Protein AF-A0A6L5WKD5-F1 (afdb_monomer_lite)

InterPro domains:
  IPR059891 AF_1859-like, N-terminal domain [PF27225] (20-66)

Structure (mmCIF, N/CA/C/O backbone):
data_AF-A0A6L5WKD5-F1
#
_entry.id   AF-A0A6L5WKD5-F1
#
loop_
_atom_site.group_PDB
_atom_site.id
_atom_site.type_symbol
_atom_site.label_atom_id
_atom_site.label_alt_id
_atom_site.label_comp_id
_atom_site.label_asym_id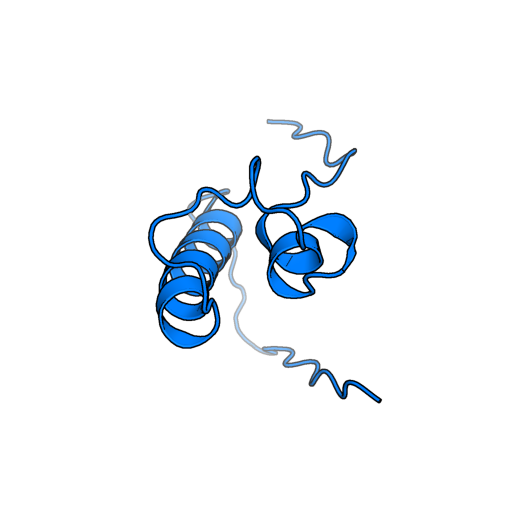
_atom_site.label_entity_id
_atom_site.label_seq_id
_atom_site.pdbx_PDB_ins_code
_atom_site.Cartn_x
_atom_site.Cartn_y
_atom_site.Cartn_z
_atom_site.occupancy
_atom_site.B_iso_or_equiv
_atom_site.auth_seq_id
_atom_site.auth_comp_id
_atom_site.auth_asym_id
_atom_site.auth_atom_id
_atom_site.pdbx_PDB_model_num
ATOM 1 N N . MET A 1 1 ? 3.810 -13.536 13.540 1.00 36.56 1 MET A N 1
ATOM 2 C CA . MET A 1 1 ? 5.186 -12.993 13.509 1.00 36.56 1 MET A CA 1
ATOM 3 C C . MET A 1 1 ? 5.514 -12.670 12.051 1.00 36.56 1 MET A C 1
ATOM 5 O O . MET A 1 1 ? 5.688 -13.595 11.271 1.00 36.56 1 MET A O 1
ATOM 9 N N . LEU A 1 2 ? 5.446 -11.400 11.631 1.00 36.38 2 LEU A N 1
ATOM 10 C CA . LEU A 1 2 ? 5.686 -11.020 10.229 1.00 36.38 2 LEU A CA 1
ATOM 11 C C . LEU A 1 2 ? 7.195 -10.970 9.964 1.00 36.38 2 LEU A C 1
ATOM 13 O O . LEU A 1 2 ? 7.898 -10.145 10.543 1.00 36.38 2 LEU A O 1
ATOM 17 N N . ARG A 1 3 ? 7.682 -11.868 9.106 1.00 37.59 3 ARG A N 1
ATOM 18 C CA . ARG A 1 3 ? 9.064 -11.887 8.619 1.00 37.59 3 ARG A CA 1
ATOM 19 C C . ARG A 1 3 ? 9.153 -10.971 7.404 1.00 37.59 3 ARG A C 1
ATOM 21 O O . ARG A 1 3 ? 8.578 -11.282 6.368 1.00 37.59 3 ARG A O 1
ATOM 28 N N . TYR A 1 4 ? 9.838 -9.842 7.531 1.00 51.72 4 TYR A N 1
ATOM 29 C CA . TYR A 1 4 ? 10.229 -9.038 6.377 1.00 51.72 4 TYR A CA 1
ATOM 30 C C . TYR A 1 4 ? 11.620 -9.485 5.918 1.00 51.72 4 TYR A C 1
ATOM 32 O O . TYR A 1 4 ? 12.508 -9.704 6.741 1.00 51.72 4 TYR A O 1
ATOM 40 N N . ALA A 1 5 ? 11.803 -9.647 4.609 1.00 47.00 5 ALA A N 1
ATOM 41 C CA . ALA A 1 5 ? 13.114 -9.860 4.011 1.00 47.00 5 ALA A CA 1
ATOM 42 C C . ALA A 1 5 ? 13.703 -8.492 3.650 1.00 47.00 5 ALA A C 1
ATOM 44 O O . ALA A 1 5 ? 13.077 -7.718 2.924 1.00 47.00 5 ALA A O 1
ATOM 45 N N . PHE A 1 6 ? 14.887 -8.179 4.174 1.00 49.38 6 PHE A N 1
ATOM 46 C CA . PHE A 1 6 ? 15.661 -7.034 3.705 1.00 49.38 6 PHE A CA 1
ATOM 47 C C . PHE A 1 6 ? 16.371 -7.448 2.420 1.00 49.38 6 PHE A C 1
ATOM 49 O O . PHE A 1 6 ? 17.351 -8.186 2.458 1.00 49.38 6 PHE A O 1
ATOM 56 N N . LEU A 1 7 ? 15.849 -7.002 1.279 1.00 50.69 7 LEU A N 1
ATOM 57 C CA . LEU A 1 7 ? 16.536 -7.130 0.002 1.00 50.69 7 LEU A CA 1
ATOM 58 C C . LEU A 1 7 ? 17.377 -5.867 -0.197 1.00 50.69 7 LEU A C 1
ATOM 60 O O . LEU A 1 7 ? 16.836 -4.797 -0.475 1.00 50.69 7 LEU A O 1
ATOM 64 N N . SER A 1 8 ? 18.687 -5.984 0.006 1.00 51.22 8 SER A N 1
ATOM 65 C CA . SER A 1 8 ? 19.638 -4.930 -0.345 1.00 51.22 8 SER A CA 1
ATOM 66 C C . SER A 1 8 ? 20.193 -5.238 -1.728 1.00 51.22 8 SER A C 1
ATOM 68 O O . SER A 1 8 ? 20.677 -6.343 -1.964 1.00 51.22 8 SER A O 1
ATOM 70 N N . VAL A 1 9 ? 20.083 -4.289 -2.654 1.00 60.00 9 VAL A N 1
ATOM 71 C CA . VAL A 1 9 ? 20.687 -4.427 -3.979 1.00 60.00 9 VAL A CA 1
ATOM 72 C C . VAL A 1 9 ? 22.067 -3.783 -3.919 1.00 60.00 9 VAL A C 1
ATOM 74 O O . VAL A 1 9 ? 22.187 -2.562 -3.991 1.00 60.00 9 VAL A O 1
ATOM 77 N N . GLU A 1 10 ? 23.105 -4.594 -3.732 1.00 54.69 10 GLU A N 1
ATOM 78 C CA . GLU A 1 10 ? 24.492 -4.135 -3.822 1.00 54.69 10 GLU A CA 1
ATOM 79 C C . GLU A 1 10 ? 24.961 -4.137 -5.284 1.00 54.69 10 GLU A C 1
ATOM 81 O O . GLU A 1 10 ? 24.650 -5.048 -6.049 1.00 54.69 10 GLU A O 1
ATOM 86 N N . GLY A 1 11 ? 25.705 -3.102 -5.688 1.00 54.22 11 GLY A N 1
ATOM 87 C CA . GLY A 1 11 ? 26.420 -3.084 -6.973 1.00 54.22 11 GLY A CA 1
ATOM 88 C C . GLY A 1 11 ? 25.845 -2.197 -8.0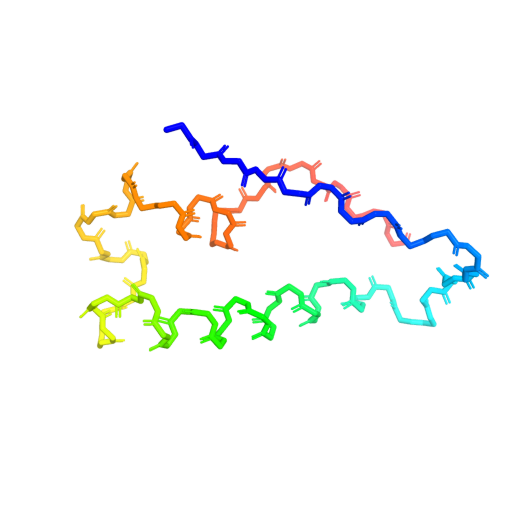80 1.00 54.22 11 GLY A C 1
ATOM 89 O O . GLY A 1 11 ? 26.462 -2.076 -9.134 1.00 54.22 11 GLY A O 1
ATOM 90 N N . ILE A 1 12 ? 24.723 -1.513 -7.860 1.00 55.66 12 ILE A N 1
ATOM 91 C CA . ILE A 1 12 ? 24.192 -0.533 -8.814 1.00 55.66 12 ILE A CA 1
ATOM 92 C C . ILE A 1 12 ? 24.221 0.855 -8.184 1.00 55.66 12 ILE A C 1
ATOM 94 O O . ILE A 1 12 ? 23.489 1.150 -7.242 1.00 55.66 12 ILE A O 1
ATOM 98 N N . ASN A 1 13 ? 25.086 1.723 -8.712 1.00 55.31 13 ASN A N 1
ATOM 99 C CA . ASN A 1 13 ? 25.105 3.152 -8.407 1.00 55.31 13 ASN A CA 1
ATOM 100 C C . ASN A 1 13 ? 23.835 3.783 -9.018 1.00 55.31 13 ASN A C 1
ATOM 102 O O . ASN A 1 13 ? 23.896 4.510 -10.010 1.00 55.31 13 ASN A O 1
ATOM 106 N N . LEU A 1 14 ? 22.649 3.446 -8.487 1.00 59.47 14 LEU A N 1
ATOM 107 C CA . LEU A 1 14 ? 21.413 4.150 -8.814 1.00 59.47 14 LEU A CA 1
ATOM 108 C C . LEU A 1 14 ? 21.531 5.530 -8.197 1.00 59.47 14 LEU A C 1
ATOM 110 O O . LEU A 1 14 ? 21.047 5.788 -7.099 1.00 59.47 14 LEU A O 1
ATOM 114 N N . LYS A 1 15 ? 22.152 6.443 -8.932 1.00 64.25 15 LYS A N 1
ATOM 115 C CA . LYS A 1 15 ? 21.783 7.842 -8.847 1.00 64.25 15 LYS A CA 1
ATOM 116 C C . LYS A 1 15 ? 20.498 7.950 -9.666 1.00 64.25 15 LYS A C 1
ATOM 118 O O . LYS A 1 15 ? 20.575 7.953 -10.897 1.00 64.25 15 LYS A O 1
ATOM 123 N N . PRO A 1 16 ? 19.303 7.911 -9.045 1.00 61.78 16 PRO A N 1
ATOM 124 C CA . PRO A 1 16 ? 18.084 7.990 -9.820 1.00 61.78 16 PRO A CA 1
ATOM 125 C C . PRO A 1 16 ? 18.101 9.337 -10.546 1.00 61.78 16 PRO A C 1
ATOM 127 O O . PRO A 1 16 ? 18.172 10.387 -9.913 1.00 61.78 16 PRO A O 1
ATOM 130 N N . LYS A 1 17 ? 18.064 9.307 -11.884 1.00 67.38 17 LYS A N 1
ATOM 131 C CA . LYS A 1 17 ? 17.996 10.523 -12.716 1.00 67.38 17 LYS A CA 1
ATOM 132 C C . LYS A 1 17 ? 16.823 11.417 -12.293 1.00 67.38 17 LYS A C 1
ATOM 134 O O . LYS A 1 17 ? 16.911 12.634 -12.381 1.00 67.38 17 LYS A O 1
ATOM 139 N N . ASN A 1 18 ? 15.756 10.791 -11.792 1.00 71.19 18 ASN A N 1
ATOM 140 C CA . ASN A 1 18 ? 14.560 11.442 -11.288 1.00 71.19 18 ASN A CA 1
ATOM 141 C C . ASN A 1 18 ? 14.441 11.237 -9.772 1.00 71.19 18 ASN A C 1
ATOM 143 O O . ASN A 1 18 ? 14.399 10.108 -9.287 1.00 71.19 18 ASN A O 1
ATOM 147 N N . ILE A 1 19 ? 14.296 12.331 -9.028 1.00 79.38 19 ILE A N 1
ATOM 148 C CA . ILE A 1 19 ? 14.224 1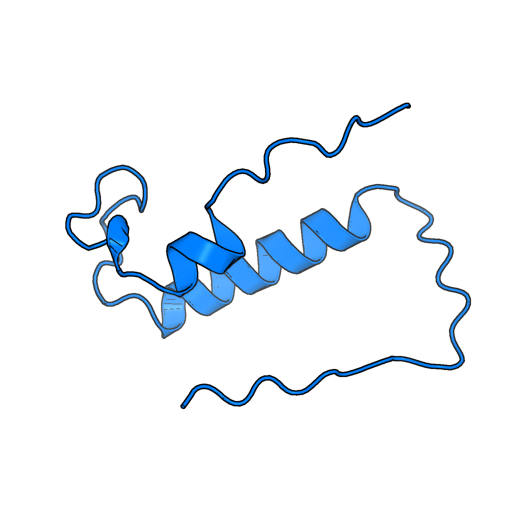2.349 -7.553 1.00 79.38 19 ILE A CA 1
ATOM 149 C C . ILE A 1 19 ? 13.031 11.524 -7.020 1.00 79.38 19 ILE A C 1
ATOM 151 O O . ILE A 1 19 ? 13.043 11.037 -5.893 1.00 79.38 19 ILE A O 1
ATOM 155 N N . PHE A 1 20 ? 12.012 11.297 -7.853 1.00 80.88 20 PHE A N 1
ATOM 156 C CA . PHE A 1 20 ? 10.763 10.634 -7.474 1.00 80.88 20 PHE A CA 1
ATOM 157 C C . PHE A 1 20 ? 10.682 9.149 -7.849 1.00 80.88 20 PHE A C 1
ATOM 159 O O . PHE A 1 20 ? 9.634 8.540 -7.635 1.00 80.88 20 PHE A O 1
ATOM 166 N N . THR A 1 21 ? 11.752 8.531 -8.366 1.00 82.19 21 THR A N 1
ATOM 167 C CA . THR A 1 21 ? 11.720 7.115 -8.787 1.00 82.19 21 THR A CA 1
ATOM 168 C C . THR A 1 21 ? 11.284 6.180 -7.654 1.00 82.19 21 THR A C 1
ATOM 170 O O . THR A 1 21 ? 10.442 5.311 -7.866 1.00 82.19 21 THR A O 1
ATOM 173 N N . GLY A 1 22 ? 11.777 6.388 -6.429 1.00 81.06 22 GLY A N 1
ATOM 174 C CA . GLY A 1 22 ? 11.364 5.580 -5.274 1.00 81.06 22 GLY A CA 1
ATOM 175 C C . GLY A 1 22 ? 9.873 5.726 -4.945 1.00 81.06 22 GLY A C 1
ATOM 176 O O . GLY A 1 22 ? 9.197 4.740 -4.654 1.00 81.06 22 GLY A O 1
ATOM 177 N N . SER A 1 23 ? 9.342 6.945 -5.056 1.00 83.88 23 SER A N 1
ATOM 178 C CA . SER A 1 23 ? 7.920 7.236 -4.849 1.00 83.88 23 SER A CA 1
ATOM 179 C C . SER A 1 23 ? 7.050 6.601 -5.934 1.00 83.88 23 SER A C 1
ATOM 181 O O . SER A 1 23 ? 6.015 6.022 -5.612 1.00 83.88 23 SER A O 1
ATOM 183 N N . ALA A 1 24 ? 7.492 6.640 -7.195 1.00 86.88 24 ALA A N 1
ATOM 184 C CA . ALA A 1 24 ? 6.806 5.999 -8.314 1.00 86.88 24 ALA A CA 1
ATOM 185 C C . ALA A 1 24 ? 6.755 4.472 -8.147 1.00 86.88 24 ALA A C 1
ATOM 187 O O . ALA A 1 24 ? 5.689 3.874 -8.287 1.00 86.88 24 ALA A O 1
ATOM 188 N N . ILE A 1 25 ? 7.877 3.848 -7.767 1.00 87.56 25 ILE A N 1
ATOM 189 C CA . ILE A 1 25 ? 7.940 2.405 -7.499 1.00 87.56 25 ILE A CA 1
ATOM 190 C C . ILE A 1 25 ? 7.005 2.046 -6.339 1.00 87.56 25 ILE A C 1
ATOM 192 O O . ILE A 1 25 ? 6.152 1.174 -6.493 1.00 87.56 25 ILE A O 1
ATOM 196 N N . ARG A 1 26 ? 7.097 2.744 -5.198 1.00 87.50 26 ARG A N 1
ATOM 197 C CA . ARG A 1 26 ? 6.220 2.488 -4.041 1.00 87.50 26 ARG A CA 1
ATOM 198 C C . ARG A 1 26 ? 4.742 2.678 -4.389 1.00 87.50 26 ARG A C 1
ATOM 200 O O . ARG A 1 26 ? 3.927 1.880 -3.935 1.00 87.50 26 ARG A O 1
ATOM 207 N N . GLY A 1 27 ? 4.406 3.695 -5.182 1.00 88.81 27 GLY A N 1
ATOM 208 C CA . GLY A 1 27 ? 3.040 3.958 -5.637 1.00 88.81 27 GLY A CA 1
ATOM 209 C C . GLY A 1 27 ? 2.502 2.855 -6.547 1.00 88.81 27 GLY A C 1
ATOM 210 O O . GLY A 1 27 ? 1.420 2.332 -6.293 1.00 88.81 27 GLY A O 1
ATOM 211 N N . CYS A 1 28 ? 3.281 2.439 -7.550 1.00 91.56 28 CYS A N 1
ATOM 212 C CA . CYS A 1 28 ? 2.901 1.368 -8.475 1.00 91.56 28 CYS A CA 1
ATOM 213 C C . CYS A 1 28 ? 2.712 0.026 -7.747 1.00 91.56 28 CYS A C 1
ATOM 215 O O . CYS A 1 28 ? 1.659 -0.604 -7.861 1.00 91.56 28 CYS A O 1
ATOM 217 N N . PHE A 1 29 ? 3.685 -0.371 -6.919 1.00 91.62 29 PHE A N 1
ATOM 218 C CA . PHE A 1 29 ? 3.577 -1.583 -6.103 1.00 91.62 29 PHE A CA 1
ATOM 219 C C . PHE A 1 29 ? 2.420 -1.506 -5.108 1.00 91.62 29 PHE A C 1
ATOM 221 O O . PHE A 1 29 ? 1.704 -2.487 -4.942 1.00 91.62 29 PHE A O 1
ATOM 228 N N . GLY A 1 30 ? 2.213 -0.357 -4.459 1.00 91.38 30 GLY A N 1
ATOM 229 C CA . GLY A 1 30 ? 1.090 -0.157 -3.545 1.00 91.38 30 GLY A CA 1
ATOM 230 C C . GLY A 1 30 ? -0.254 -0.341 -4.245 1.00 91.38 30 GLY A C 1
ATOM 231 O O . GLY A 1 30 ? -1.106 -1.076 -3.749 1.00 91.38 30 GLY A O 1
ATOM 232 N N .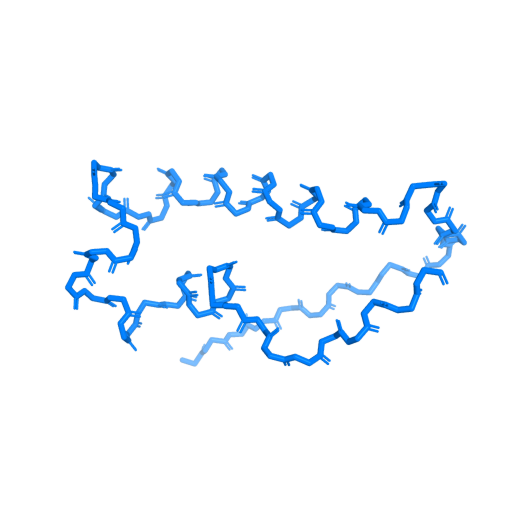 TYR A 1 31 ? -0.421 0.254 -5.426 1.00 91.00 31 TYR A N 1
ATOM 233 C CA . TYR A 1 31 ? -1.642 0.132 -6.220 1.00 91.00 31 TYR A CA 1
ATOM 234 C C . TYR A 1 31 ? -1.929 -1.322 -6.623 1.00 91.00 31 TYR A C 1
ATOM 236 O O . TYR A 1 31 ? -3.024 -1.827 -6.370 1.00 91.00 31 TYR A O 1
ATOM 244 N N . ALA A 1 32 ? -0.932 -2.014 -7.184 1.00 92.94 32 ALA A N 1
ATOM 245 C CA . ALA A 1 32 ? -1.073 -3.411 -7.591 1.00 92.94 32 ALA A CA 1
ATOM 246 C C . ALA A 1 32 ? -1.323 -4.339 -6.391 1.00 92.94 32 ALA A C 1
ATOM 248 O O . ALA A 1 32 ? -2.216 -5.184 -6.431 1.00 92.94 32 ALA A O 1
ATOM 249 N N . LEU A 1 33 ? -0.585 -4.155 -5.292 1.00 91.44 33 LEU A N 1
ATOM 250 C CA . LEU A 1 33 ? -0.742 -4.962 -4.085 1.00 91.44 33 LEU A CA 1
ATOM 251 C C . LEU A 1 33 ? -2.132 -4.772 -3.470 1.00 91.44 33 LEU A C 1
ATOM 253 O O . LEU A 1 33 ? -2.750 -5.764 -3.089 1.00 91.44 33 LEU A O 1
ATOM 257 N N . ARG A 1 34 ? -2.659 -3.535 -3.425 1.00 90.94 34 ARG A N 1
ATOM 258 C CA . ARG A 1 34 ? -4.025 -3.252 -2.947 1.00 90.94 34 ARG A CA 1
ATOM 259 C C . ARG A 1 34 ? -5.057 -4.085 -3.698 1.00 90.94 34 ARG A C 1
ATOM 261 O O . ARG A 1 34 ? -5.929 -4.650 -3.052 1.00 90.94 34 ARG A O 1
ATOM 268 N N . ALA A 1 35 ? -4.947 -4.175 -5.023 1.00 90.81 35 ALA A N 1
ATOM 269 C CA . ALA A 1 35 ? -5.891 -4.928 -5.847 1.00 90.81 35 ALA A CA 1
ATOM 270 C C . ALA A 1 35 ? -5.919 -6.431 -5.514 1.00 90.81 35 ALA A C 1
ATOM 272 O O . ALA A 1 35 ? -6.955 -7.066 -5.668 1.00 90.81 35 ALA A O 1
ATOM 273 N N . VAL A 1 36 ? -4.802 -6.989 -5.035 1.00 92.12 36 VAL A N 1
ATOM 274 C CA . VAL A 1 36 ? -4.689 -8.417 -4.699 1.00 92.12 36 VAL A CA 1
ATOM 275 C C . VAL A 1 36 ? -5.055 -8.699 -3.239 1.00 92.12 36 VAL A C 1
ATOM 277 O O . VAL A 1 36 ? -5.692 -9.707 -2.952 1.00 92.12 36 VAL A O 1
ATOM 280 N N . VAL A 1 37 ? -4.642 -7.839 -2.300 1.00 90.25 37 VAL A N 1
ATOM 281 C CA . VAL A 1 37 ? -4.742 -8.132 -0.854 1.00 90.25 37 VAL A CA 1
ATOM 282 C C . VAL A 1 37 ? -5.931 -7.472 -0.159 1.00 90.25 37 VAL A C 1
ATOM 284 O O . VAL A 1 37 ? -6.266 -7.863 0.958 1.00 90.25 37 VAL A O 1
ATOM 287 N N . CYS A 1 38 ? -6.532 -6.433 -0.748 1.00 91.69 38 CYS A N 1
ATOM 288 C CA . CYS A 1 38 ? -7.597 -5.672 -0.099 1.00 91.69 38 CYS A CA 1
ATOM 289 C C . CYS A 1 38 ? -8.968 -6.307 -0.377 1.00 91.69 38 CYS A C 1
ATOM 291 O O . CYS A 1 38 ? -9.409 -6.285 -1.523 1.00 91.69 38 CYS A O 1
ATOM 293 N N . PRO A 1 39 ? -9.702 -6.778 0.649 1.00 89.94 39 PRO A N 1
ATOM 294 C CA . PRO A 1 39 ? -11.054 -7.303 0.456 1.00 89.94 39 PRO A CA 1
ATOM 295 C C . PRO A 1 39 ? -12.090 -6.202 0.161 1.00 89.94 39 PRO A C 1
ATOM 297 O O . PRO A 1 39 ? -13.164 -6.491 -0.350 1.00 89.94 39 PRO A O 1
ATOM 300 N N . PHE A 1 40 ? -11.783 -4.934 0.466 1.00 89.44 40 PHE A N 1
ATOM 301 C CA . PHE A 1 40 ? -12.697 -3.798 0.295 1.00 89.44 40 PHE A CA 1
ATOM 302 C C . PHE A 1 40 ? -12.317 -2.937 -0.920 1.00 89.44 40 PHE A C 1
ATOM 304 O O . PHE A 1 40 ? -11.823 -1.814 -0.769 1.00 89.44 40 PHE A O 1
ATOM 311 N N . ILE A 1 41 ? -12.507 -3.477 -2.123 1.00 83.44 41 ILE A N 1
ATOM 312 C CA . ILE A 1 41 ? -12.014 -2.898 -3.386 1.00 83.44 41 ILE A CA 1
ATOM 313 C C . ILE A 1 41 ? -12.648 -1.524 -3.677 1.00 83.44 41 ILE A C 1
ATOM 315 O O . ILE A 1 41 ? -11.923 -0.568 -3.981 1.00 83.44 41 ILE A O 1
ATOM 319 N N . ASP A 1 42 ? -13.961 -1.394 -3.473 1.00 84.94 42 ASP A N 1
ATOM 320 C CA . ASP A 1 42 ? -14.728 -0.163 -3.743 1.00 84.94 42 ASP A CA 1
ATOM 321 C C . ASP A 1 42 ? -14.543 0.932 -2.683 1.00 84.94 42 ASP A C 1
ATOM 323 O O . ASP A 1 42 ? -14.884 2.098 -2.892 1.00 84.94 42 ASP A O 1
ATOM 327 N N . SER A 1 43 ? -13.977 0.583 -1.526 1.00 85.31 43 SER A N 1
ATOM 328 C CA . SER A 1 43 ? -13.793 1.528 -0.428 1.00 85.31 43 SER A CA 1
ATOM 329 C C . SER A 1 43 ? -12.450 2.256 -0.529 1.00 85.31 43 SER A C 1
ATOM 331 O O . SER A 1 43 ? -11.394 1.647 -0.738 1.00 85.31 43 SER A O 1
ATOM 333 N N . LYS A 1 44 ? -12.454 3.577 -0.319 1.00 86.69 44 LYS A N 1
ATOM 334 C CA . LYS A 1 44 ? -11.210 4.337 -0.130 1.00 86.69 44 LYS A CA 1
ATOM 335 C C . LYS A 1 44 ? -10.618 4.011 1.239 1.00 86.69 44 LYS A C 1
ATOM 337 O O . LYS A 1 44 ? -11.341 3.994 2.232 1.00 86.69 44 LYS A O 1
ATOM 342 N N . CYS A 1 45 ? -9.296 3.842 1.315 1.00 86.75 45 CYS A N 1
ATOM 343 C CA . CYS A 1 45 ? -8.620 3.516 2.575 1.00 86.75 45 CYS A CA 1
ATOM 344 C C . CYS A 1 45 ? -8.854 4.561 3.684 1.00 86.75 45 CYS A C 1
ATOM 346 O O . CYS A 1 45 ? -8.933 4.182 4.846 1.00 86.75 45 CYS A O 1
ATOM 348 N N . GLN A 1 46 ? -9.040 5.841 3.329 1.00 83.94 46 GLN A N 1
ATOM 349 C CA . GLN A 1 46 ? -9.360 6.932 4.266 1.00 83.94 46 GLN A CA 1
ATOM 350 C C . GLN A 1 46 ? -10.689 6.727 5.011 1.00 83.94 46 GLN A C 1
ATOM 352 O O . GLN A 1 46 ? -10.805 7.118 6.167 1.00 83.94 46 GLN A O 1
ATOM 357 N N . ASN A 1 47 ? -11.661 6.067 4.373 1.00 85.44 47 ASN A N 1
ATOM 358 C CA . ASN A 1 47 ? -12.990 5.808 4.933 1.00 85.44 47 ASN A CA 1
ATOM 359 C C . ASN A 1 47 ? -13.173 4.328 5.314 1.00 85.44 47 ASN A C 1
ATOM 361 O O . ASN A 1 47 ? -14.294 3.863 5.507 1.00 85.44 47 ASN A O 1
ATOM 365 N N . CYS A 1 48 ? -12.084 3.556 5.387 1.00 88.25 48 CYS A N 1
ATOM 366 C CA . CYS A 1 48 ? -12.145 2.135 5.701 1.00 88.25 48 CYS A CA 1
ATOM 367 C C . CYS A 1 48 ? -12.188 1.919 7.220 1.00 88.25 48 CYS A C 1
ATOM 369 O O . CYS A 1 48 ? -11.286 2.339 7.944 1.00 88.25 48 CYS A O 1
ATOM 371 N N . TYR A 1 49 ? -13.189 1.176 7.701 1.00 87.75 49 TY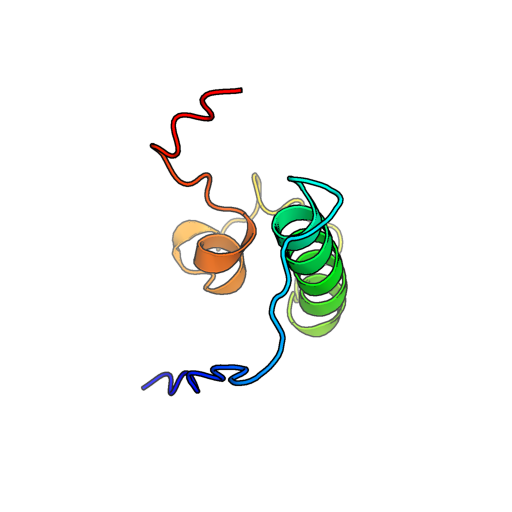R A N 1
ATOM 372 C CA . TYR A 1 49 ? -13.367 0.884 9.128 1.00 87.75 49 TYR A CA 1
ATOM 373 C C . TYR A 1 49 ? -12.161 0.170 9.764 1.00 87.75 49 TYR A C 1
ATOM 375 O O . TYR A 1 49 ? -11.864 0.361 10.939 1.00 87.75 49 TYR A O 1
ATOM 383 N N . MET A 1 50 ? -11.423 -0.633 8.991 1.00 86.44 50 MET A N 1
ATOM 384 C CA . MET A 1 50 ? -10.256 -1.381 9.474 1.00 86.44 50 MET A CA 1
ATOM 385 C C . MET A 1 50 ? -8.921 -0.652 9.281 1.00 86.44 50 MET A C 1
ATOM 387 O O . MET A 1 50 ? -7.874 -1.240 9.563 1.00 86.44 50 MET A O 1
ATOM 391 N N . ALA A 1 51 ? -8.914 0.610 8.832 1.00 85.88 51 ALA A N 1
ATOM 392 C CA . ALA A 1 51 ? -7.677 1.343 8.541 1.00 85.88 51 ALA A CA 1
ATOM 393 C C . ALA A 1 51 ? -6.688 1.332 9.724 1.00 85.88 51 ALA A C 1
ATOM 395 O O . ALA A 1 51 ? -5.494 1.117 9.530 1.00 85.88 51 ALA A O 1
ATOM 396 N N . TYR A 1 52 ? -7.193 1.437 10.959 1.00 87.00 52 TYR A N 1
ATOM 397 C CA . TYR A 1 52 ? -6.392 1.440 12.190 1.00 87.00 52 TYR A CA 1
ATOM 398 C C . TYR A 1 52 ? -5.603 0.141 12.457 1.00 87.00 52 TYR A C 1
ATOM 400 O O . TYR A 1 52 ? -4.576 0.172 13.134 1.00 87.00 52 TYR A O 1
ATOM 408 N N . LYS A 1 53 ? -6.059 -1.002 11.926 1.00 89.88 53 LYS A N 1
ATOM 409 C CA . LYS A 1 53 ? -5.405 -2.322 12.055 1.00 89.88 53 LYS A CA 1
ATOM 410 C C . LYS A 1 53 ? -4.811 -2.836 10.741 1.00 89.88 53 LYS A C 1
ATOM 412 O O . LYS A 1 53 ? -4.108 -3.844 10.742 1.00 89.88 53 LYS A O 1
ATOM 417 N N . CYS A 1 54 ? -5.082 -2.171 9.622 1.00 89.50 54 CYS A N 1
ATOM 418 C CA . CYS A 1 54 ? -4.664 -2.623 8.303 1.00 89.50 54 CYS A CA 1
ATOM 419 C C . CYS A 1 54 ? -3.160 -2.396 8.081 1.00 89.50 54 CYS A C 1
ATOM 421 O O . CYS A 1 54 ? -2.673 -1.263 8.063 1.00 89.50 54 CYS A O 1
ATOM 423 N N . LEU A 1 55 ? -2.417 -3.483 7.850 1.00 89.19 55 LEU A N 1
ATOM 424 C CA . LEU A 1 55 ? -0.978 -3.421 7.587 1.00 89.19 55 LEU A CA 1
ATOM 425 C C . LEU A 1 55 ? -0.663 -2.670 6.285 1.00 89.19 55 LEU A C 1
ATOM 427 O O . LEU A 1 55 ? 0.274 -1.874 6.252 1.00 89.19 55 LEU A O 1
ATOM 431 N N . PHE A 1 56 ? -1.466 -2.881 5.236 1.00 90.00 56 PHE A N 1
ATOM 432 C CA . PHE A 1 56 ? -1.311 -2.176 3.962 1.00 90.00 56 PHE 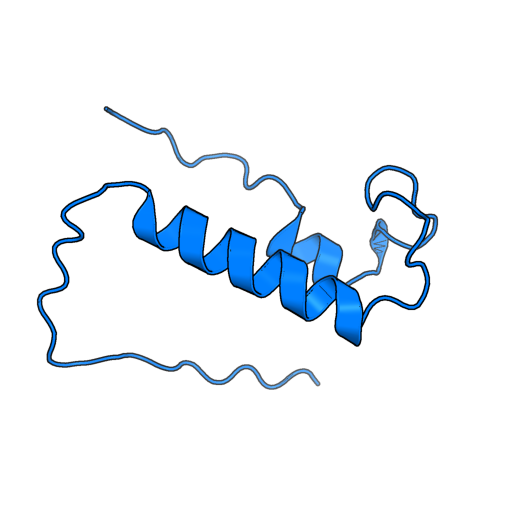A CA 1
ATOM 433 C C . PHE A 1 56 ? -1.418 -0.657 4.159 1.00 90.00 56 PHE A C 1
ATOM 435 O O . PHE A 1 56 ? -0.529 0.082 3.741 1.00 90.00 56 PHE A O 1
ATOM 442 N N . TYR A 1 57 ? -2.446 -0.201 4.883 1.00 89.62 57 TYR A N 1
ATOM 443 C CA . TYR A 1 57 ? -2.646 1.218 5.189 1.00 89.62 57 TYR A CA 1
ATOM 444 C C . TYR A 1 57 ? -1.460 1.811 5.965 1.00 89.62 57 TYR A C 1
ATOM 446 O O . TYR A 1 57 ? -0.964 2.889 5.632 1.00 89.62 57 TYR A O 1
ATOM 454 N N . LYS A 1 58 ? -0.940 1.073 6.954 1.00 87.25 58 LYS A N 1
ATOM 455 C CA . LYS A 1 58 ? 0.217 1.496 7.755 1.00 87.25 58 LYS A CA 1
ATOM 456 C C . LYS A 1 58 ? 1.497 1.662 6.926 1.00 87.25 58 LYS A C 1
ATOM 458 O O . LYS A 1 58 ? 2.295 2.555 7.198 1.00 87.25 58 LYS A O 1
ATOM 463 N N . ILE A 1 59 ? 1.707 0.798 5.933 1.00 86.25 59 ILE A N 1
ATOM 464 C CA . ILE A 1 59 ? 2.938 0.776 5.130 1.00 86.25 59 ILE A CA 1
ATOM 465 C C . ILE A 1 59 ? 2.858 1.706 3.918 1.00 86.25 59 ILE A C 1
ATOM 467 O O . ILE A 1 59 ? 3.856 2.356 3.606 1.00 86.25 59 ILE A O 1
ATOM 471 N N . TYR A 1 60 ? 1.725 1.773 3.219 1.00 87.56 60 TYR A N 1
ATOM 472 C CA . TYR A 1 60 ? 1.616 2.450 1.919 1.00 87.56 60 TYR A CA 1
ATOM 473 C C . TYR A 1 60 ? 0.905 3.803 1.987 1.00 87.56 60 TYR A C 1
ATOM 475 O O . TYR A 1 60 ? 1.384 4.748 1.369 1.00 87.56 60 TYR A O 1
ATOM 483 N N . GLU A 1 61 ? -0.157 3.920 2.782 1.00 84.31 61 GLU A N 1
ATOM 484 C CA . GLU A 1 61 ? -1.036 5.102 2.795 1.00 84.31 61 GLU A CA 1
ATOM 485 C C . GLU A 1 61 ? -0.733 6.079 3.935 1.00 84.31 61 GLU A C 1
ATOM 487 O O . GLU A 1 61 ? -1.004 7.271 3.819 1.00 84.31 61 GLU A O 1
ATOM 492 N N . THR A 1 62 ? -0.156 5.603 5.044 1.00 78.44 62 THR A N 1
ATOM 493 C CA . THR A 1 62 ? 0.141 6.472 6.190 1.00 78.44 62 THR A CA 1
ATOM 494 C C . THR A 1 62 ? 1.152 7.543 5.771 1.00 78.44 62 THR A C 1
ATOM 496 O O . THR A 1 62 ? 2.280 7.197 5.386 1.00 78.44 62 THR A O 1
ATOM 499 N N . PRO A 1 63 ? 0.787 8.839 5.844 1.00 65.38 63 PRO A N 1
ATOM 500 C CA . PRO A 1 63 ? 1.717 9.908 5.538 1.00 65.38 63 PRO A CA 1
ATOM 501 C C . PRO A 1 63 ? 2.838 9.857 6.574 1.00 65.38 63 PRO A C 1
ATOM 503 O O . PRO A 1 63 ? 2.604 9.985 7.776 1.00 65.38 63 PRO A O 1
ATOM 506 N N . LYS A 1 64 ? 4.074 9.639 6.120 1.00 61.12 64 LYS A N 1
ATOM 507 C CA . LYS A 1 64 ? 5.234 9.801 6.995 1.00 61.12 64 LYS A CA 1
ATOM 508 C C . LYS A 1 64 ? 5.354 11.289 7.298 1.00 61.12 64 LYS A C 1
ATOM 510 O O . LYS A 1 64 ? 5.698 12.070 6.412 1.00 61.12 64 LYS A O 1
ATOM 515 N N . SER A 1 65 ? 5.068 11.685 8.535 1.00 47.91 65 SER A N 1
ATOM 516 C CA . SER A 1 65 ? 5.518 12.980 9.023 1.00 47.91 65 SER A CA 1
ATOM 517 C C . SER A 1 65 ? 7.050 12.991 8.938 1.00 47.91 65 SER A C 1
ATOM 519 O O . SER A 1 65 ? 7.718 12.061 9.382 1.00 47.91 65 SER A O 1
ATOM 521 N N . ASN A 1 66 ? 7.608 14.044 8.343 1.00 48.44 66 ASN A N 1
ATOM 522 C CA . ASN A 1 66 ? 9.019 14.431 8.474 1.00 48.44 66 ASN A CA 1
ATOM 523 C C . ASN A 1 66 ? 10.042 13.858 7.478 1.00 48.44 66 ASN A C 1
ATOM 525 O O . ASN A 1 66 ? 11.175 13.580 7.861 1.00 48.44 66 ASN A O 1
ATOM 529 N N . THR A 1 67 ? 9.757 13.852 6.178 1.00 47.94 67 THR A N 1
ATOM 530 C CA . THR A 1 67 ? 10.851 14.077 5.213 1.00 47.94 67 THR A CA 1
ATOM 531 C C . THR A 1 67 ? 10.739 15.497 4.691 1.00 47.94 67 THR A C 1
ATOM 533 O O . THR A 1 67 ? 9.988 15.759 3.755 1.00 47.94 67 THR A O 1
ATOM 536 N N . LYS A 1 68 ? 11.455 16.429 5.337 1.00 45.78 68 LYS A N 1
ATOM 537 C CA . LYS A 1 68 ? 11.697 17.763 4.780 1.00 45.78 68 LYS A CA 1
ATOM 538 C C . LYS A 1 68 ? 12.365 17.572 3.417 1.00 45.78 68 LYS A C 1
ATOM 540 O O . LYS A 1 68 ? 13.560 17.303 3.354 1.00 45.78 68 LYS A O 1
ATOM 545 N N . PHE A 1 69 ? 11.585 17.663 2.346 1.00 51.06 69 PHE A N 1
ATOM 546 C CA . PHE A 1 69 ? 12.107 17.799 0.994 1.00 51.06 69 PHE A CA 1
ATOM 547 C C . PHE A 1 69 ? 12.822 19.153 0.942 1.00 51.06 69 PHE A C 1
ATOM 549 O O . PHE A 1 69 ? 12.175 20.197 0.909 1.00 51.06 69 PHE A O 1
ATOM 556 N N . LYS A 1 70 ? 14.155 19.150 1.023 1.00 46.06 70 LYS A N 1
ATOM 557 C CA . LYS A 1 70 ? 14.950 20.269 0.517 1.00 46.06 70 LYS A CA 1
ATOM 558 C C . LYS A 1 70 ? 15.158 19.990 -0.969 1.00 46.06 70 LYS A C 1
ATOM 560 O O . LYS A 1 70 ? 15.805 18.999 -1.302 1.00 46.06 70 LYS A O 1
ATOM 565 N N . ALA A 1 71 ? 14.482 20.785 -1.797 1.00 41.47 71 ALA A N 1
ATOM 566 C CA . ALA A 1 71 ? 14.730 20.878 -3.231 1.00 41.47 71 ALA A CA 1
ATOM 567 C C . ALA A 1 71 ? 16.132 21.440 -3.492 1.00 41.47 71 ALA A C 1
ATOM 569 O O . ALA A 1 71 ? 16.606 22.227 -2.636 1.00 41.47 71 ALA A O 1
#

Foldseek 3Di:
DDDDDDDDDPDDPPPPPDPCPVVVVLVVCLVVVCVVPPPCNVDDLVPDPCVVVDPSNVPRVDDDPDPPPDD

Secondary structure (DSSP, 8-state):
----------S-----SSTTHHHHHHHHHHHHHHHHH-S-TTS-GGG-TTTTT-HHIIIIIS--TT-----

Radius of gyration: 15.07 Å; chains: 1; bounding box: 41×34×26 Å

Organism: NCBI:txid2608384

pLDDT: mean 74.18, std 18.03, range [36.38, 92.94]

Sequence (71 aa):
MLRYAFLSVEGINLKPKNIFTGSAIRGCFGYALRAVVCPFIDSKCQNCYMAYKCLFYKIYETPKSNTKFKA